Protein AF-A0A5C6Q347-F1 (afdb_monomer_lite)

pLDDT: mean 88.78, std 7.59, range [48.84, 96.31]

Structure (mmCIF, N/CA/C/O backbone):
data_AF-A0A5C6Q347-F1
#
_entry.id   AF-A0A5C6Q347-F1
#
loop_
_atom_site.group_PDB
_atom_site.id
_atom_site.type_symbol
_atom_site.label_atom_id
_atom_site.label_alt_id
_atom_site.label_comp_id
_atom_site.label_asym_id
_atom_site.label_entity_id
_atom_site.label_seq_id
_atom_site.pdbx_PDB_ins_code
_atom_site.Cartn_x
_atom_site.Cartn_y
_atom_site.Cartn_z
_atom_site.occupancy
_atom_site.B_iso_or_equiv
_atom_site.auth_seq_id
_atom_site.auth_comp_id
_atom_site.auth_asym_id
_atom_site.auth_atom_id
_atom_site.pdbx_PDB_model_num
ATOM 1 N N . ILE A 1 1 ? 6.411 10.916 -14.346 1.00 82.56 1 ILE A N 1
ATOM 2 C CA . ILE A 1 1 ? 5.245 10.793 -13.427 1.00 82.56 1 ILE A CA 1
ATOM 3 C C . ILE A 1 1 ? 5.696 10.273 -12.065 1.00 82.56 1 ILE A C 1
ATOM 5 O O . ILE A 1 1 ? 5.452 10.961 -11.087 1.00 82.56 1 ILE A O 1
ATOM 9 N N . LEU A 1 2 ? 6.425 9.154 -12.005 1.00 85.38 2 LEU A N 1
ATOM 10 C CA . LEU A 1 2 ? 6.922 8.555 -10.754 1.00 85.38 2 LEU A CA 1
ATOM 11 C C . LEU A 1 2 ? 7.780 9.497 -9.900 1.00 85.38 2 LEU A C 1
ATOM 13 O O . LEU A 1 2 ? 7.549 9.613 -8.703 1.00 85.38 2 LEU A O 1
ATOM 17 N N . THR A 1 3 ? 8.649 10.291 -10.528 1.00 85.69 3 THR A N 1
ATOM 18 C CA . THR A 1 3 ? 9.435 11.337 -9.849 1.00 85.69 3 THR A CA 1
ATOM 19 C C . THR A 1 3 ? 8.568 12.353 -9.099 1.00 85.69 3 THR A C 1
ATOM 21 O O . THR A 1 3 ? 8.940 12.789 -8.021 1.00 85.69 3 THR A O 1
ATOM 24 N N . ARG A 1 4 ? 7.383 12.710 -9.623 1.00 88.88 4 ARG A N 1
ATOM 25 C CA . ARG A 1 4 ? 6.458 13.636 -8.937 1.00 88.88 4 ARG A CA 1
ATOM 26 C C . ARG A 1 4 ? 5.825 13.001 -7.698 1.00 88.88 4 ARG A C 1
ATOM 28 O O . ARG A 1 4 ? 5.455 13.715 -6.776 1.00 88.88 4 ARG A O 1
ATOM 35 N N . LEU A 1 5 ? 5.674 11.679 -7.713 1.00 85.56 5 LEU A N 1
ATOM 36 C CA . LEU A 1 5 ? 5.106 10.894 -6.622 1.00 85.56 5 LEU A CA 1
ATOM 37 C C . LEU A 1 5 ? 6.171 10.428 -5.626 1.00 85.56 5 L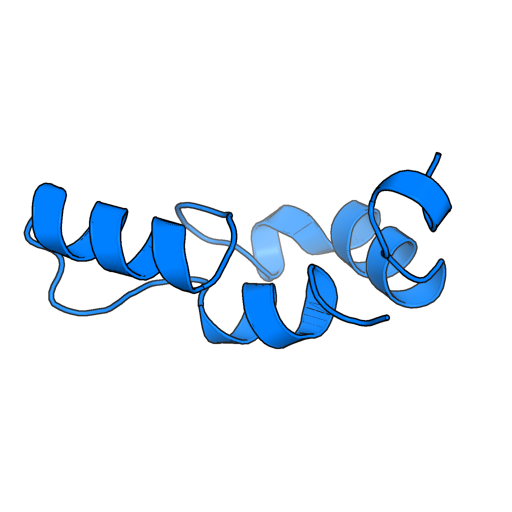EU A C 1
ATOM 39 O O . LEU A 1 5 ? 5.804 9.839 -4.620 1.00 85.56 5 LEU A O 1
ATOM 43 N N . HIS A 1 6 ? 7.456 10.700 -5.886 1.00 86.44 6 HIS A N 1
ATOM 44 C CA . HIS A 1 6 ? 8.573 10.208 -5.077 1.00 86.44 6 HIS A CA 1
ATOM 45 C C . HIS A 1 6 ? 8.572 8.670 -4.948 1.00 86.44 6 HIS A C 1
ATOM 47 O O . HIS A 1 6 ? 8.859 8.119 -3.892 1.00 86.44 6 HIS A O 1
ATOM 53 N N . ILE A 1 7 ? 8.239 7.968 -6.039 1.00 88.38 7 ILE A N 1
ATOM 54 C CA . ILE A 1 7 ? 8.230 6.499 -6.101 1.00 88.38 7 ILE A CA 1
ATOM 55 C C . ILE A 1 7 ? 9.344 6.041 -7.044 1.00 88.38 7 ILE A C 1
ATOM 57 O O . ILE A 1 7 ? 9.410 6.490 -8.188 1.00 88.38 7 ILE A O 1
ATOM 61 N N . SER A 1 8 ? 10.209 5.136 -6.579 1.00 91.12 8 SER A N 1
ATOM 62 C CA . SER A 1 8 ? 11.236 4.510 -7.423 1.00 91.12 8 SER A CA 1
ATOM 63 C C . SER A 1 8 ? 10.634 3.552 -8.462 1.00 91.12 8 SER A C 1
ATOM 65 O O . SER A 1 8 ? 9.603 2.926 -8.210 1.00 91.12 8 SER A O 1
ATOM 67 N N . ASP A 1 9 ? 11.310 3.348 -9.596 1.00 91.50 9 ASP A N 1
ATOM 68 C CA . ASP A 1 9 ? 10.860 2.408 -10.639 1.00 91.50 9 ASP A CA 1
ATOM 69 C C . ASP A 1 9 ? 10.694 0.976 -10.105 1.00 91.50 9 ASP A C 1
ATOM 71 O O . ASP A 1 9 ? 9.766 0.264 -10.486 1.00 91.50 9 ASP A O 1
ATOM 75 N N . LYS A 1 10 ? 11.555 0.565 -9.164 1.00 91.56 10 LYS A N 1
ATOM 76 C CA . LYS A 1 10 ? 11.474 -0.741 -8.496 1.00 91.56 10 LYS A CA 1
ATOM 77 C C . LYS A 1 10 ? 10.196 -0.867 -7.670 1.00 91.56 10 LYS A C 1
ATOM 79 O O . LYS A 1 10 ? 9.510 -1.886 -7.752 1.00 91.56 10 LYS A O 1
ATOM 84 N N . SER A 1 11 ? 9.887 0.152 -6.874 1.00 91.88 11 SER A N 1
ATOM 85 C CA . SER A 1 11 ? 8.673 0.173 -6.059 1.00 91.88 11 SER A CA 1
ATOM 86 C C . SER A 1 11 ? 7.429 0.249 -6.933 1.00 91.88 11 SER A C 1
ATOM 88 O O . SER A 1 11 ? 6.464 -0.462 -6.679 1.00 91.88 11 SER A O 1
ATOM 90 N N . TRP A 1 12 ? 7.471 1.028 -8.015 1.00 92.81 12 TRP A N 1
ATOM 91 C CA . TRP A 1 12 ? 6.390 1.099 -8.992 1.00 92.81 12 TRP A CA 1
ATOM 92 C C . TRP A 1 12 ? 6.125 -0.244 -9.676 1.00 92.81 12 TRP A C 1
ATOM 94 O O . TRP A 1 12 ? 4.976 -0.680 -9.756 1.00 92.81 12 TRP A O 1
ATOM 104 N N . LEU A 1 13 ? 7.175 -0.934 -10.126 1.00 94.81 13 LEU A N 1
ATOM 105 C CA . LEU A 1 13 ? 7.043 -2.260 -10.722 1.00 94.81 13 LEU A CA 1
ATOM 106 C C . LEU A 1 13 ? 6.391 -3.232 -9.730 1.00 94.81 13 LEU A C 1
ATOM 108 O O . LEU A 1 13 ? 5.390 -3.855 -10.056 1.00 94.81 13 LEU A O 1
ATOM 112 N N . LYS A 1 14 ? 6.888 -3.276 -8.490 1.00 93.56 14 LYS A N 1
ATOM 113 C CA . LYS A 1 14 ? 6.335 -4.115 -7.418 1.00 93.56 14 LYS A CA 1
ATOM 114 C C . LYS A 1 14 ? 4.857 -3.806 -7.148 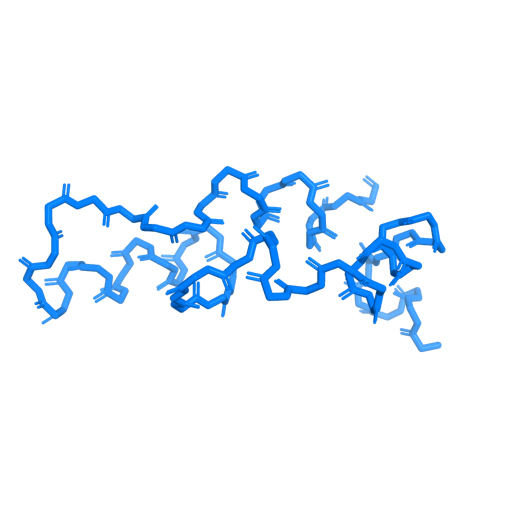1.00 93.56 14 LYS A C 1
ATOM 116 O O . LYS A 1 14 ? 4.036 -4.716 -7.088 1.00 93.56 14 LYS A O 1
ATOM 121 N N . LEU A 1 15 ? 4.515 -2.525 -7.006 1.00 93.31 15 LEU A N 1
ATOM 122 C CA . LEU A 1 15 ? 3.143 -2.078 -6.768 1.00 93.31 15 LEU A CA 1
ATOM 123 C C . LEU A 1 15 ? 2.216 -2.459 -7.918 1.00 93.31 15 LEU A C 1
ATOM 125 O O . LEU A 1 15 ? 1.082 -2.827 -7.661 1.00 93.31 15 LEU A O 1
ATOM 129 N N . THR A 1 16 ? 2.675 -2.391 -9.166 1.00 93.75 16 THR A N 1
ATOM 130 C CA . THR A 1 16 ? 1.835 -2.691 -10.336 1.00 93.75 16 THR A CA 1
ATOM 131 C C . THR A 1 16 ? 1.690 -4.186 -10.618 1.00 93.75 16 THR A C 1
ATOM 133 O O . THR A 1 16 ? 0.691 -4.580 -11.211 1.00 93.75 16 THR A O 1
ATOM 136 N N . THR A 1 17 ? 2.629 -5.029 -10.174 1.00 96.31 17 THR A N 1
ATOM 137 C CA . THR A 1 17 ? 2.565 -6.486 -10.388 1.00 96.31 17 THR A CA 1
ATOM 138 C C . THR A 1 17 ? 2.016 -7.263 -9.195 1.00 96.31 17 THR A C 1
ATOM 140 O O . THR A 1 17 ? 1.458 -8.339 -9.378 1.00 96.31 17 THR A O 1
ATOM 143 N N . GLU A 1 18 ? 2.183 -6.753 -7.973 1.00 95.50 18 GLU A N 1
ATOM 144 C CA . GLU A 1 18 ? 1.854 -7.469 -6.732 1.00 95.50 18 GLU A CA 1
ATOM 145 C C . GLU A 1 18 ? 0.861 -6.695 -5.845 1.00 95.50 18 GLU A C 1
ATOM 147 O O . GLU A 1 18 ? 0.758 -6.983 -4.655 1.00 95.50 18 GLU A O 1
ATOM 152 N N . PHE A 1 19 ? 0.122 -5.719 -6.393 1.00 93.06 19 PHE A N 1
ATOM 153 C CA . PHE A 1 19 ? -0.730 -4.807 -5.613 1.00 93.06 19 PHE A CA 1
ATOM 154 C C . PHE A 1 19 ? -1.627 -5.519 -4.593 1.00 93.06 19 PHE A C 1
ATOM 156 O O . PHE A 1 19 ? -1.577 -5.218 -3.404 1.00 93.06 19 PHE A O 1
ATOM 163 N N . GLU A 1 20 ? -2.415 -6.489 -5.055 1.00 93.00 20 GLU A N 1
ATOM 164 C CA . GLU A 1 20 ? -3.417 -7.197 -4.247 1.00 93.00 20 GLU A CA 1
ATOM 165 C C . GLU A 1 20 ? -2.786 -8.133 -3.205 1.00 93.00 20 GLU A C 1
ATOM 167 O O . GLU A 1 20 ? -3.381 -8.423 -2.170 1.00 93.00 20 GLU A O 1
ATOM 172 N N . SER A 1 21 ? -1.551 -8.578 -3.454 1.00 92.00 21 SER A N 1
ATOM 173 C CA . SER A 1 21 ? -0.749 -9.338 -2.490 1.00 92.00 21 SER A CA 1
ATOM 174 C C . SER A 1 21 ? -0.176 -8.420 -1.403 1.00 92.00 21 SER A C 1
ATOM 176 O O . SER A 1 21 ? -0.138 -8.773 -0.223 1.00 92.00 21 SER A O 1
ATOM 178 N N . LEU A 1 22 ? 0.242 -7.210 -1.787 1.00 91.75 22 LEU A N 1
ATOM 179 C CA . LEU A 1 22 ? 0.802 -6.211 -0.877 1.00 91.75 22 LEU A CA 1
ATOM 180 C C . LEU A 1 22 ? -0.274 -5.528 -0.026 1.00 91.75 22 LEU A C 1
ATOM 182 O O . LEU A 1 22 ? -0.020 -5.185 1.130 1.00 91.75 22 LEU A O 1
ATOM 186 N N . PHE A 1 23 ? -1.467 -5.315 -0.569 1.00 92.06 23 PHE A N 1
ATOM 187 C CA . PHE A 1 23 ? -2.532 -4.592 0.107 1.00 92.06 23 PHE A CA 1
ATOM 188 C C . PHE A 1 23 ? -3.841 -5.365 0.045 1.00 92.06 23 PHE A C 1
ATOM 190 O O . PHE A 1 23 ? -4.457 -5.517 -1.002 1.00 92.06 23 PHE A O 1
ATOM 197 N N . THR A 1 24 ? -4.298 -5.788 1.220 1.00 89.50 24 THR A N 1
ATOM 198 C CA . THR A 1 24 ? -5.587 -6.463 1.421 1.00 89.50 24 THR A CA 1
ATOM 199 C C . THR A 1 24 ? -6.664 -5.519 1.963 1.00 89.50 24 THR A C 1
ATOM 201 O O . THR A 1 24 ? -7.723 -5.958 2.405 1.00 89.50 24 THR A O 1
ATOM 204 N N . GLY A 1 25 ? -6.387 -4.213 1.972 1.00 89.50 25 GLY A N 1
ATOM 205 C CA . GLY A 1 25 ? -7.249 -3.183 2.541 1.00 89.50 25 GLY A CA 1
ATOM 206 C C . GLY A 1 25 ? -6.861 -1.789 2.057 1.00 89.50 25 GLY A C 1
ATOM 207 O O . GLY A 1 25 ? -6.298 -1.638 0.974 1.00 89.50 25 GLY A O 1
ATOM 208 N N . ALA A 1 26 ? -7.165 -0.771 2.864 1.00 91.50 26 ALA A N 1
ATOM 209 C CA . ALA A 1 26 ? -6.857 0.617 2.533 1.00 91.50 26 ALA A CA 1
ATOM 210 C C . ALA A 1 26 ? -5.356 0.833 2.259 1.00 91.50 26 ALA A C 1
ATOM 212 O O . ALA A 1 26 ? -4.491 0.226 2.896 1.00 91.50 26 ALA A O 1
ATOM 213 N N . VAL A 1 27 ? -5.062 1.733 1.318 1.00 91.44 27 VAL A N 1
ATOM 214 C CA . VAL A 1 27 ? -3.707 2.090 0.883 1.00 91.44 27 VAL A CA 1
ATOM 215 C C . VAL A 1 27 ? -3.562 3.603 0.930 1.00 91.44 27 VAL A C 1
ATOM 217 O O . VAL A 1 27 ? -4.440 4.329 0.472 1.00 91.44 27 VAL A O 1
ATOM 220 N N . GLY A 1 28 ? -2.456 4.092 1.479 1.00 89.50 28 GLY A N 1
ATOM 221 C CA . GLY A 1 28 ? -2.212 5.522 1.620 1.00 89.50 28 GLY A CA 1
ATOM 222 C C . GLY A 1 28 ? -0.928 5.801 2.382 1.00 89.50 28 GLY A C 1
ATOM 223 O O . GLY A 1 28 ? -0.165 4.886 2.688 1.00 89.50 28 GLY A O 1
ATOM 224 N N . THR A 1 29 ? -0.683 7.070 2.701 1.00 89.12 29 THR A N 1
ATOM 225 C CA . THR A 1 29 ? 0.444 7.429 3.568 1.00 89.12 29 THR A CA 1
ATOM 226 C C . THR A 1 29 ? 0.229 6.871 4.975 1.00 89.12 29 THR A C 1
ATOM 228 O O . THR A 1 29 ? -0.902 6.635 5.402 1.00 89.12 29 THR A O 1
ATOM 231 N N . ALA A 1 30 ? 1.320 6.692 5.723 1.00 88.00 30 ALA A N 1
ATOM 232 C CA . ALA A 1 30 ? 1.250 6.178 7.089 1.00 88.00 30 ALA A CA 1
ATOM 233 C C . ALA A 1 30 ? 0.303 6.988 7.991 1.00 88.00 30 ALA A C 1
ATOM 235 O O . ALA A 1 30 ? -0.454 6.407 8.765 1.00 88.00 30 ALA A O 1
ATOM 236 N N . GLN A 1 31 ? 0.313 8.315 7.833 1.00 89.00 31 GLN A N 1
ATOM 237 C CA . GLN A 1 31 ? -0.569 9.220 8.561 1.00 89.00 31 GLN A CA 1
ATOM 238 C C . GLN A 1 31 ? -2.045 8.953 8.226 1.00 89.00 31 GLN A C 1
ATOM 240 O O . GLN A 1 31 ? -2.822 8.641 9.123 1.00 89.00 31 GLN A O 1
ATOM 245 N N . HIS A 1 32 ? -2.413 8.963 6.940 1.00 91.06 32 HIS A N 1
ATOM 246 C CA . HIS A 1 32 ? -3.803 8.744 6.528 1.00 91.06 32 HIS A CA 1
ATOM 247 C C . HIS A 1 32 ? -4.308 7.335 6.854 1.00 91.06 32 HIS A C 1
ATOM 249 O O . HIS A 1 32 ? -5.485 7.165 7.144 1.00 91.06 32 HIS A O 1
ATOM 255 N N . LEU A 1 33 ? -3.444 6.314 6.835 1.00 92.38 33 LEU A N 1
ATOM 256 C CA . LEU A 1 33 ? -3.830 4.964 7.257 1.00 92.38 33 LEU A CA 1
ATOM 257 C C . LEU A 1 33 ? -4.095 4.881 8.764 1.00 92.38 33 LEU A C 1
ATOM 259 O O . LEU A 1 33 ? -4.969 4.120 9.178 1.00 92.38 33 LEU A O 1
ATOM 263 N N . CYS A 1 34 ? -3.365 5.646 9.579 1.00 90.12 34 CYS A N 1
ATOM 264 C CA . CYS A 1 34 ? -3.622 5.753 11.015 1.00 90.12 34 CYS A CA 1
ATOM 265 C C . CYS A 1 34 ? -4.960 6.451 11.273 1.00 90.12 34 CYS A C 1
ATOM 267 O O . CYS A 1 34 ? -5.834 5.862 11.904 1.00 90.12 34 CYS A O 1
ATOM 269 N N . GLU A 1 35 ? -5.156 7.630 10.679 1.00 92.75 35 GLU A N 1
ATOM 270 C CA . GLU A 1 35 ? -6.402 8.402 10.768 1.00 92.75 35 GLU A CA 1
ATOM 271 C C . GLU A 1 35 ? -7.613 7.587 10.286 1.00 92.75 35 GLU A C 1
ATOM 273 O O . GLU A 1 35 ? -8.641 7.527 10.958 1.00 92.75 35 GLU A O 1
ATOM 278 N N . PHE A 1 36 ? -7.482 6.896 9.147 1.00 92.81 36 PHE A N 1
ATOM 279 C CA . PHE A 1 36 ? -8.520 6.010 8.622 1.00 92.81 36 PHE A CA 1
ATOM 280 C C . PHE A 1 36 ? -8.856 4.900 9.616 1.00 92.81 36 PHE A C 1
ATOM 282 O O . PHE A 1 36 ? -10.028 4.679 9.910 1.00 92.81 36 PHE A O 1
ATOM 289 N N . SER A 1 37 ? -7.840 4.215 10.146 1.00 91.50 37 SER A N 1
ATOM 290 C CA . SER A 1 37 ? -8.042 3.089 11.062 1.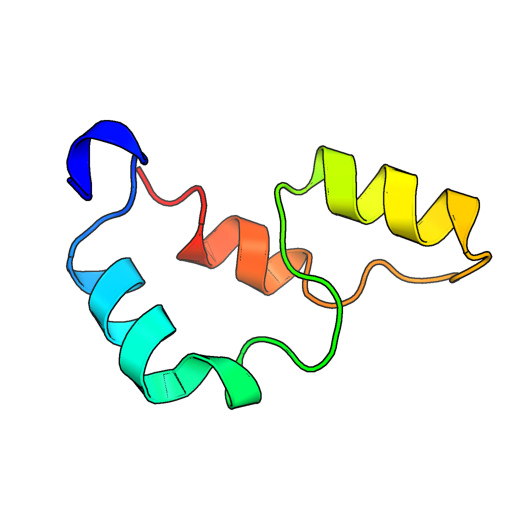00 91.50 37 SER A CA 1
ATOM 291 C C . SER A 1 37 ? -8.727 3.527 12.353 1.00 91.50 37 SER A C 1
ATOM 293 O O . SER A 1 37 ? -9.639 2.844 12.810 1.00 91.50 37 SER A O 1
ATOM 295 N N . GLU A 1 38 ? -8.353 4.687 12.896 1.00 92.38 38 GLU A N 1
ATOM 296 C CA . GLU A 1 38 ? -9.028 5.298 14.044 1.00 92.38 38 GLU A CA 1
ATOM 297 C C . GLU A 1 38 ? -10.489 5.635 13.724 1.00 92.38 38 GLU A C 1
ATOM 299 O O . GLU A 1 38 ? -11.386 5.273 14.486 1.00 92.38 38 GLU A O 1
ATOM 304 N N . HIS A 1 39 ? -10.744 6.259 12.569 1.00 93.81 39 HIS A N 1
ATOM 305 C CA . HIS A 1 39 ? -12.086 6.664 12.152 1.00 93.81 39 HIS A CA 1
ATOM 306 C C . HIS A 1 39 ? -13.035 5.476 11.955 1.00 93.81 39 HIS A C 1
ATOM 308 O O . HIS A 1 39 ? -14.201 5.541 12.341 1.00 93.81 39 HIS A O 1
ATOM 314 N N . VAL A 1 40 ? -12.543 4.378 11.378 1.00 92.44 40 VAL A N 1
ATOM 315 C CA . VAL A 1 40 ? -13.351 3.175 11.127 1.00 92.44 40 VAL A CA 1
ATOM 316 C C . VAL A 1 40 ? -13.337 2.173 12.290 1.00 92.44 40 VAL A C 1
ATOM 318 O O . VAL A 1 40 ? -13.903 1.087 12.173 1.00 92.44 40 VAL A O 1
ATOM 321 N N . GLY A 1 41 ? -12.705 2.514 13.420 1.00 90.56 41 GLY A N 1
ATOM 322 C CA . GLY A 1 41 ? -12.660 1.673 14.622 1.00 90.56 41 GLY A CA 1
ATOM 323 C C . GLY A 1 41 ? -11.773 0.426 14.496 1.00 90.56 41 GLY A C 1
ATOM 324 O O . GLY A 1 41 ? -11.937 -0.538 15.249 1.00 90.56 41 GLY A O 1
ATOM 325 N N . LEU A 1 42 ? -10.829 0.414 13.552 1.00 90.19 42 LEU A N 1
ATOM 326 C CA . LEU A 1 42 ? -9.866 -0.670 13.388 1.00 90.19 42 LEU A CA 1
ATOM 327 C C . LEU A 1 42 ? -8.743 -0.555 14.421 1.00 90.19 42 LEU A C 1
ATOM 329 O O . LEU A 1 42 ? -8.070 0.461 14.547 1.00 90.19 42 LEU A O 1
ATOM 333 N N . ARG A 1 43 ? -8.461 -1.662 15.116 1.00 83.38 43 ARG A N 1
ATOM 334 C CA . ARG A 1 43 ? -7.368 -1.730 16.105 1.00 83.38 43 ARG A CA 1
ATOM 335 C C . ARG A 1 43 ? -5.968 -1.790 15.485 1.00 83.38 43 ARG A C 1
ATOM 337 O O . ARG A 1 43 ? -4.984 -1.718 16.216 1.00 83.38 43 ARG A O 1
ATOM 344 N N . ARG A 1 44 ? -5.866 -2.021 14.174 1.00 84.75 44 ARG A N 1
ATOM 345 C CA . ARG A 1 44 ? -4.602 -2.158 13.439 1.00 84.75 44 ARG A CA 1
ATOM 346 C C . ARG A 1 44 ? -4.696 -1.443 12.099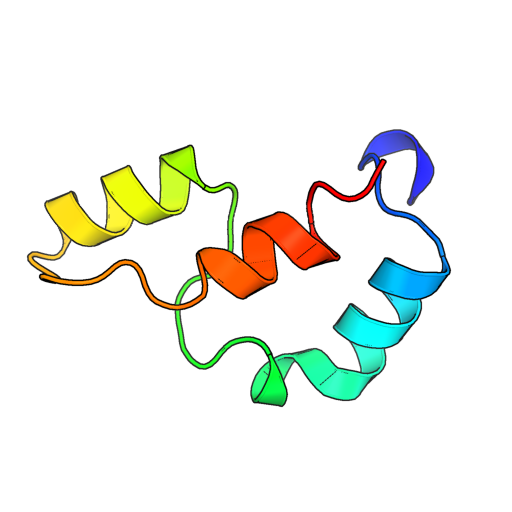 1.00 84.75 44 ARG A C 1
ATOM 348 O O . ARG A 1 44 ? -5.645 -1.674 11.353 1.00 84.75 44 ARG A O 1
ATOM 355 N N . SER A 1 45 ? -3.655 -0.686 11.767 1.00 86.25 45 SER A N 1
ATOM 356 C CA . SER A 1 45 ? -3.502 -0.064 10.453 1.00 86.25 45 SER A CA 1
ATOM 357 C C . SER A 1 45 ? -2.969 -1.078 9.444 1.00 86.25 45 SER A C 1
ATOM 359 O O . SER A 1 45 ? -1.760 -1.283 9.308 1.00 86.25 45 SER A O 1
ATOM 361 N N . HIS A 1 46 ? -3.885 -1.762 8.757 1.00 86.12 46 HIS A N 1
ATOM 362 C CA . HIS A 1 46 ? -3.544 -2.682 7.673 1.00 86.12 46 HIS A CA 1
ATOM 363 C C . HIS A 1 46 ? -2.804 -1.947 6.547 1.00 86.12 46 HIS A C 1
ATOM 365 O O . HIS A 1 46 ? -3.060 -0.778 6.279 1.00 86.12 46 HIS A O 1
ATOM 371 N N . GLY A 1 47 ? -1.846 -2.625 5.913 1.00 88.50 47 GLY A N 1
ATOM 372 C CA . GLY A 1 47 ? -1.068 -2.041 4.819 1.00 88.50 47 GLY A CA 1
ATOM 373 C C . GLY A 1 47 ? -0.035 -0.990 5.242 1.00 88.50 47 GLY A C 1
ATOM 374 O O . GLY A 1 47 ? 0.731 -0.558 4.392 1.00 88.50 47 GLY A O 1
ATOM 375 N N . LEU A 1 48 ? 0.069 -0.617 6.527 1.00 90.38 48 LEU A N 1
ATOM 376 C CA . LEU A 1 48 ? 0.981 0.438 6.995 1.00 90.38 48 LEU A CA 1
A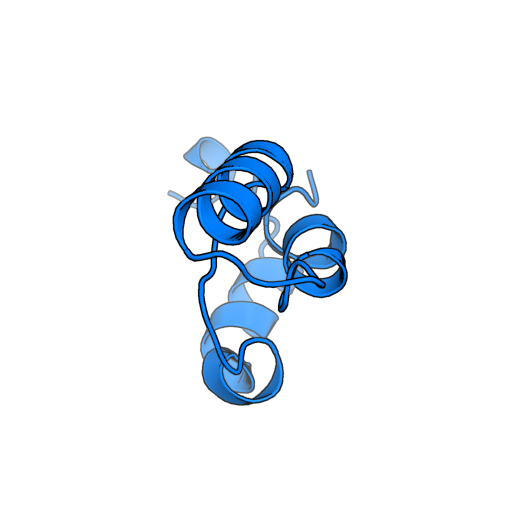TOM 377 C C . LEU A 1 48 ? 2.457 0.155 6.675 1.00 90.38 48 LEU A C 1
ATOM 379 O O . LEU A 1 48 ? 3.154 1.013 6.137 1.00 90.38 48 LEU A O 1
ATOM 383 N N . ALA A 1 49 ? 2.924 -1.059 6.976 1.00 90.25 49 ALA A N 1
ATOM 384 C CA . ALA A 1 49 ? 4.305 -1.462 6.711 1.00 90.25 49 ALA A CA 1
ATOM 385 C C . ALA A 1 49 ? 4.612 -1.473 5.204 1.00 90.25 49 ALA A C 1
ATOM 387 O O . ALA A 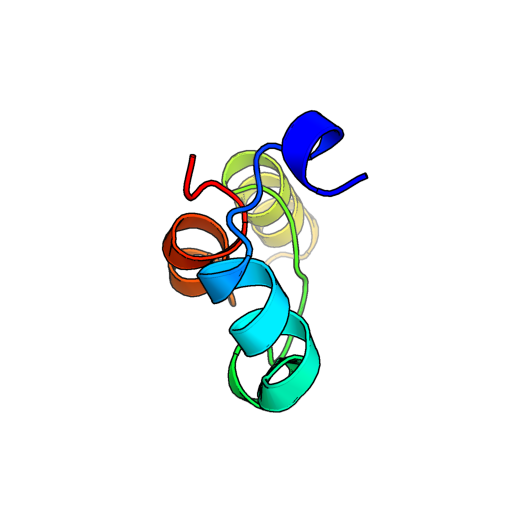1 49 ? 5.649 -0.976 4.770 1.00 90.25 49 ALA A O 1
ATOM 388 N N . ASN A 1 50 ? 3.676 -1.977 4.395 1.00 92.12 50 ASN A N 1
ATOM 389 C CA . ASN A 1 50 ? 3.821 -2.011 2.941 1.00 92.12 50 ASN A CA 1
ATOM 390 C C . ASN A 1 50 ? 3.749 -0.605 2.332 1.00 92.12 50 ASN A C 1
ATOM 392 O O . ASN A 1 50 ? 4.506 -0.298 1.417 1.00 92.12 50 ASN A O 1
ATOM 396 N N . ALA A 1 51 ? 2.915 0.282 2.874 1.00 91.00 51 ALA A N 1
ATOM 397 C CA . ALA A 1 51 ? 2.873 1.682 2.478 1.00 91.00 51 ALA A CA 1
ATOM 398 C C . ALA A 1 51 ? 4.207 2.388 2.754 1.00 91.00 51 ALA A C 1
ATOM 400 O O . ALA A 1 51 ? 4.745 3.054 1.873 1.00 91.00 51 ALA A O 1
ATOM 401 N N . GLN A 1 52 ? 4.787 2.200 3.942 1.00 90.19 52 GLN A N 1
ATOM 402 C CA . GLN A 1 52 ? 6.098 2.768 4.268 1.00 90.19 52 GLN A CA 1
ATOM 403 C C . GLN A 1 52 ? 7.202 2.229 3.352 1.00 90.19 52 GLN A C 1
ATOM 405 O O . GLN A 1 52 ? 8.040 3.002 2.896 1.00 90.19 52 GLN A O 1
ATOM 410 N N . ALA A 1 53 ? 7.177 0.932 3.045 1.00 90.19 53 ALA A N 1
ATOM 411 C CA . ALA A 1 53 ? 8.196 0.292 2.221 1.00 90.19 53 ALA A CA 1
ATOM 412 C C . ALA A 1 53 ? 8.108 0.649 0.726 1.00 90.19 53 ALA A C 1
ATOM 414 O O . ALA A 1 53 ? 9.145 0.730 0.071 1.00 90.19 53 ALA A O 1
ATOM 415 N N . TRP A 1 54 ? 6.901 0.837 0.178 1.00 90.88 54 TRP A N 1
ATOM 416 C CA . TRP A 1 54 ? 6.697 0.911 -1.278 1.00 90.88 54 TRP A CA 1
ATOM 417 C C . TRP A 1 54 ? 6.137 2.244 -1.790 1.00 90.88 54 TRP A C 1
ATOM 419 O O . TRP A 1 54 ? 6.345 2.557 -2.959 1.00 90.88 54 TRP A O 1
ATOM 429 N N . LEU A 1 55 ? 5.455 3.042 -0.957 1.00 86.06 55 LEU A N 1
ATOM 430 C CA . LEU A 1 55 ? 4.898 4.344 -1.370 1.00 86.06 55 LEU A CA 1
ATOM 431 C C . LEU A 1 55 ? 5.801 5.529 -1.013 1.00 86.06 55 LEU A C 1
ATOM 433 O O . LEU A 1 55 ? 5.789 6.520 -1.730 1.00 86.06 55 LEU A O 1
ATOM 437 N N . ASN A 1 56 ? 6.592 5.419 0.059 1.00 71.94 56 ASN A N 1
ATOM 438 C CA . ASN A 1 56 ? 7.492 6.480 0.534 1.00 71.94 56 ASN A CA 1
ATOM 439 C C . ASN A 1 56 ? 8.976 6.190 0.251 1.00 71.94 56 ASN A C 1
ATOM 441 O O . ASN A 1 56 ? 9.854 6.822 0.833 1.00 71.94 56 ASN A O 1
ATOM 445 N N . SER A 1 57 ? 9.272 5.203 -0.595 1.00 59.81 57 SER A N 1
ATOM 446 C CA . SER A 1 57 ? 10.642 4.850 -0.966 1.00 59.81 57 SER A CA 1
ATOM 447 C C . SER A 1 57 ? 11.182 5.845 -2.000 1.00 59.81 57 SER A C 1
ATOM 449 O O . SER A 1 57 ? 11.096 5.590 -3.209 1.00 59.81 57 SER A O 1
ATOM 451 N N . ALA A 1 58 ? 11.701 6.964 -1.504 1.00 48.84 58 ALA A N 1
ATOM 452 C CA . ALA A 1 58 ? 12.497 7.935 -2.243 1.00 48.84 58 ALA A CA 1
ATOM 453 C C . ALA A 1 58 ? 13.899 8.007 -1.645 1.00 48.84 58 ALA A C 1
ATOM 455 O O . ALA A 1 58 ? 13.994 8.081 -0.399 1.00 48.84 58 ALA A O 1
#

Radius of gyration: 11.81 Å; chains: 1; bounding box: 26×23×30 Å

Secondary structure (DSSP, 8-state):
-HHHHT--HHHHHHHHHHHHHH-SS--S-HHHHHHHHHHTT-SS-TTHHHHHHHTS--

Foldseek 3Di:
DCVVQQFDPVLVVCCVPCVCVLFVDDADALVVLVVVCVVVVHPDSGSNVVNVVRRNND

Sequence (58 aa):
ILTRLHISDKSWLKLTTEFESLFTGAVGTAQHLCEFSEHVGLRRSHGLANAQAWLNSA